Protein AF-A0A1G9WSU1-F1 (afdb_monomer_lite)

Secondary structure (DSSP, 8-state):
-HHHHHHHHHHHHHHHHHHHHHHHH-------TTTT-HHHH-SSTTSHHHHHHPPPP--TTHHHHHHHHHHHHHHHHHHTT-

Radius of gyration: 26.09 Å; chains: 1; bounding box: 57×60×48 Å

Foldseek 3Di:
DVVVVVVVVVVVVVVVVVVVVVVVPPDPDDDDPCPPPCVVQHVDCPDPSNVVPDDDPPDPCPVVVVVVVVVVVVVVVVVVPD

pLDDT: mean 80.62, std 10.59, range [47.81, 94.94]

Structure (mmCIF, N/CA/C/O backbone):
data_AF-A0A1G9WSU1-F1
#
_entry.id   AF-A0A1G9WSU1-F1
#
loop_
_atom_site.group_PDB
_atom_site.id
_atom_site.type_symbol
_atom_site.label_atom_id
_atom_site.label_alt_id
_atom_site.label_comp_id
_atom_site.label_asym_id
_atom_site.label_entity_id
_atom_site.label_seq_id
_atom_site.pdbx_PDB_ins_code
_atom_site.Cartn_x
_atom_site.Cartn_y
_atom_site.Cartn_z
_atom_site.occupancy
_atom_site.B_iso_or_equiv
_atom_site.auth_seq_id
_atom_site.auth_comp_id
_atom_site.auth_asym_id
_atom_site.auth_atom_id
_atom_site.pdbx_PDB_model_num
ATOM 1 N N . MET A 1 1 ? -40.540 -33.010 -3.358 1.00 62.28 1 MET A N 1
ATOM 2 C CA . MET A 1 1 ? -40.385 -31.544 -3.522 1.00 62.28 1 MET A CA 1
ATOM 3 C C . MET A 1 1 ? -39.316 -30.954 -2.605 1.00 62.28 1 MET A C 1
ATOM 5 O O . MET A 1 1 ? -38.348 -30.428 -3.128 1.00 62.28 1 MET A O 1
ATOM 9 N N . LYS A 1 2 ? -39.393 -31.130 -1.275 1.00 73.38 2 LYS A N 1
ATOM 10 C 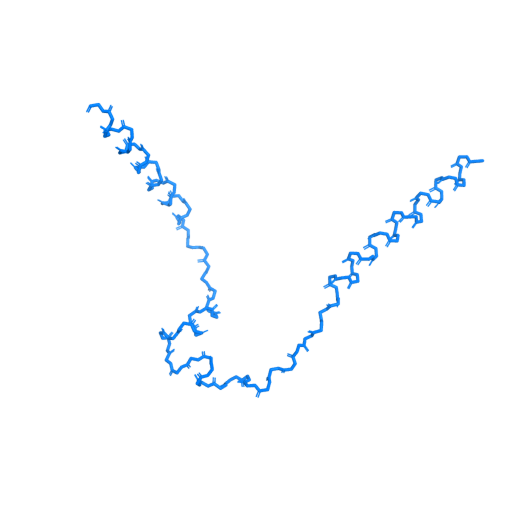CA . LYS A 1 2 ? -38.403 -30.574 -0.321 1.00 73.38 2 LYS A CA 1
ATOM 11 C C . LYS A 1 2 ? -36.939 -30.947 -0.622 1.00 73.38 2 LYS A C 1
ATOM 13 O O . LYS A 1 2 ? -36.075 -30.088 -0.585 1.00 73.38 2 LYS A O 1
ATOM 18 N N . ARG A 1 3 ? -36.664 -32.204 -1.001 1.00 78.12 3 ARG A N 1
ATOM 19 C CA . ARG A 1 3 ? -35.310 -32.662 -1.385 1.00 78.12 3 ARG A CA 1
ATOM 20 C C . ARG A 1 3 ? -34.777 -31.979 -2.651 1.00 78.12 3 ARG A C 1
ATOM 22 O O . ARG A 1 3 ? -33.602 -31.658 -2.716 1.00 78.12 3 ARG A O 1
ATOM 29 N N . VAL A 1 4 ? -35.653 -31.720 -3.623 1.00 85.25 4 VAL A N 1
ATOM 30 C CA . VAL A 1 4 ? -35.299 -31.038 -4.878 1.00 85.25 4 VAL A CA 1
ATOM 31 C C . VAL A 1 4 ? -35.052 -29.551 -4.625 1.00 85.25 4 VAL A C 1
ATOM 33 O O . VAL A 1 4 ? -34.080 -29.012 -5.135 1.00 85.25 4 VAL A O 1
ATOM 36 N N . GLN A 1 5 ? -35.864 -28.912 -3.775 1.00 84.19 5 GLN A N 1
ATOM 37 C CA . GLN A 1 5 ? -35.618 -27.538 -3.327 1.00 84.19 5 GLN A CA 1
ATOM 38 C C . GLN A 1 5 ? -34.286 -27.408 -2.588 1.00 84.19 5 GLN A C 1
ATOM 40 O O . GLN A 1 5 ? -33.519 -26.519 -2.919 1.00 84.19 5 GLN A O 1
ATOM 45 N N . ILE A 1 6 ? -33.973 -28.313 -1.654 1.00 88.69 6 ILE A N 1
ATOM 46 C CA . ILE A 1 6 ? -32.690 -28.291 -0.931 1.00 88.69 6 ILE A CA 1
ATOM 47 C C . ILE A 1 6 ? -31.511 -28.423 -1.903 1.00 88.69 6 ILE A C 1
ATOM 49 O O . ILE A 1 6 ? -30.558 -27.656 -1.805 1.00 88.69 6 ILE A O 1
ATOM 53 N N . LEU A 1 7 ? -31.589 -29.343 -2.870 1.00 90.12 7 LEU A N 1
ATOM 54 C CA . LEU A 1 7 ? -30.549 -29.498 -3.891 1.00 90.12 7 LEU A CA 1
ATOM 55 C C . LEU A 1 7 ? -30.376 -28.229 -4.735 1.00 90.12 7 LEU A C 1
ATOM 57 O O . LEU A 1 7 ? -29.246 -27.804 -4.964 1.00 90.12 7 LEU A O 1
ATOM 61 N N . PHE A 1 8 ? -31.477 -27.590 -5.138 1.00 90.06 8 PHE A N 1
ATOM 62 C CA . PHE A 1 8 ? -31.430 -26.328 -5.879 1.00 90.06 8 PHE A CA 1
ATOM 63 C C . PHE A 1 8 ? -30.808 -25.195 -5.056 1.00 90.06 8 PHE A C 1
ATOM 65 O O . PHE A 1 8 ? -29.966 -24.462 -5.569 1.00 90.06 8 PHE A O 1
ATOM 72 N N . SER A 1 9 ? -31.169 -25.073 -3.777 1.00 87.62 9 SER A N 1
ATOM 73 C CA . SER A 1 9 ? -30.618 -24.055 -2.877 1.00 87.62 9 SER A CA 1
ATOM 74 C C . SER A 1 9 ? -29.112 -24.220 -2.675 1.00 87.62 9 SER A C 1
ATOM 76 O O . SER A 1 9 ? -28.376 -23.237 -2.709 1.00 87.62 9 SER A O 1
ATOM 78 N N . VAL A 1 10 ? -28.645 -25.459 -2.490 1.00 90.38 10 VAL A N 1
ATOM 79 C CA . VAL A 1 10 ? -27.215 -25.764 -2.315 1.00 90.38 10 VAL A CA 1
ATOM 80 C C . VAL A 1 10 ? -26.435 -25.463 -3.595 1.00 90.38 10 VAL A C 1
ATOM 82 O O . VAL A 1 10 ? -25.365 -24.859 -3.528 1.00 90.38 10 VAL A O 1
ATOM 85 N N . LEU A 1 11 ? -26.987 -25.818 -4.759 1.00 89.62 11 LEU A N 1
ATOM 86 C CA . LEU A 1 11 ? -26.376 -25.517 -6.054 1.00 89.62 11 LEU A CA 1
ATOM 87 C C . LEU A 1 11 ? -26.246 -24.000 -6.275 1.00 89.62 11 LEU A C 1
ATOM 89 O O . LEU A 1 11 ? -25.184 -23.516 -6.671 1.00 89.62 11 LEU A O 1
ATOM 93 N N . LEU A 1 12 ? -27.306 -23.245 -5.967 1.00 87.31 12 LEU A N 1
ATOM 94 C CA . LEU A 1 12 ? -27.323 -21.791 -6.121 1.00 87.31 12 LEU A CA 1
ATOM 95 C C . LEU A 1 12 ? -26.274 -21.128 -5.213 1.00 87.31 12 LEU A C 1
ATOM 97 O O . LEU A 1 12 ? -25.475 -20.316 -5.678 1.00 87.31 12 LEU A O 1
ATOM 101 N N . LEU A 1 13 ? -26.224 -21.527 -3.938 1.00 83.62 13 LEU A N 1
ATOM 102 C CA . LEU A 1 13 ? -25.286 -20.974 -2.959 1.00 83.62 13 LEU A CA 1
ATOM 103 C C . LEU A 1 13 ? -23.824 -21.306 -3.307 1.00 83.62 13 LEU A C 1
ATOM 105 O O . LEU A 1 13 ? -22.947 -20.455 -3.164 1.00 83.62 13 LEU A O 1
ATOM 109 N N . GLY A 1 14 ? -23.566 -22.510 -3.828 1.00 82.12 14 GLY A N 1
ATOM 110 C CA . GLY A 1 14 ? -22.241 -22.906 -4.310 1.00 82.12 14 GLY A CA 1
ATOM 111 C C . GLY A 1 14 ? -21.747 -22.043 -5.476 1.00 82.12 14 GLY A C 1
ATOM 112 O O . GLY A 1 14 ? -20.582 -21.648 -5.498 1.00 82.12 14 GLY A O 1
ATOM 113 N N . SER A 1 15 ? -22.635 -21.684 -6.410 1.00 78.19 15 SER A N 1
ATOM 114 C CA . SER A 1 15 ? -22.271 -20.859 -7.574 1.00 78.19 15 SER A CA 1
ATOM 115 C C . SER A 1 15 ? -21.879 -19.417 -7.207 1.00 78.19 15 SER A C 1
ATOM 117 O O . SER A 1 15 ? -20.927 -18.877 -7.768 1.00 78.19 15 SER A O 1
ATOM 119 N N . LEU A 1 16 ? -22.537 -18.826 -6.202 1.00 77.88 16 LEU A N 1
ATOM 120 C CA . LEU A 1 16 ? -22.219 -17.494 -5.665 1.00 77.88 16 LEU A CA 1
ATOM 121 C C . LEU A 1 16 ? -20.848 -17.458 -4.968 1.00 77.88 16 LEU A C 1
ATOM 123 O O . LEU A 1 16 ? -20.097 -16.490 -5.093 1.00 77.88 16 LEU A O 1
ATOM 127 N N . MET A 1 17 ? -20.479 -18.531 -4.265 1.00 72.31 17 MET A N 1
ATOM 128 C CA . MET A 1 17 ? -19.161 -18.631 -3.625 1.00 72.31 17 MET A CA 1
ATOM 129 C C . MET A 1 17 ? -18.033 -18.784 -4.656 1.00 72.31 17 MET A C 1
ATOM 131 O O . MET A 1 17 ? -16.965 -18.187 -4.495 1.00 72.31 17 MET A O 1
ATOM 135 N N . ALA A 1 18 ? -18.286 -19.513 -5.748 1.00 72.19 18 ALA A N 1
ATOM 136 C CA . ALA A 1 18 ? -17.329 -19.669 -6.840 1.00 72.19 18 ALA A CA 1
ATOM 137 C C . ALA A 1 18 ? -17.043 -18.339 -7.567 1.00 72.19 18 ALA A C 1
ATOM 139 O O . ALA A 1 18 ? -15.893 -18.085 -7.932 1.00 72.19 18 ALA A O 1
ATOM 140 N N . SER A 1 19 ? -18.033 -17.444 -7.717 1.00 68.62 19 SER A N 1
ATOM 141 C CA . SER A 1 19 ? -17.795 -16.116 -8.310 1.00 68.62 19 SER A CA 1
ATOM 142 C C . SER A 1 19 ? -16.890 -15.231 -7.452 1.00 68.62 19 SER A C 1
ATOM 144 O O . SER A 1 19 ? -16.031 -14.534 -7.991 1.00 68.62 19 SER A O 1
ATOM 146 N N . CYS A 1 20 ? -17.011 -15.310 -6.124 1.00 67.56 20 CYS A N 1
ATOM 147 C CA . CYS A 1 20 ? -16.137 -14.574 -5.208 1.00 67.56 20 CYS A CA 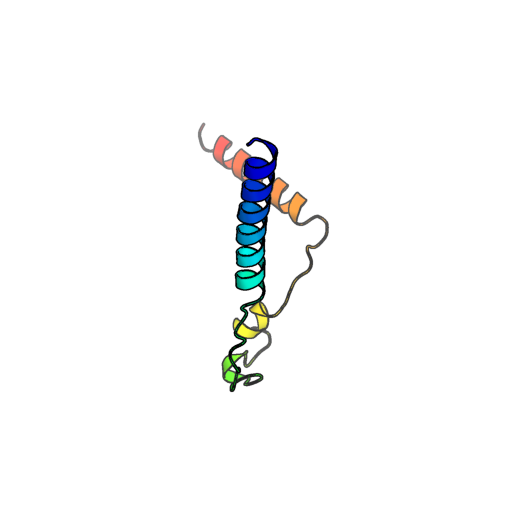1
ATOM 148 C C . CYS A 1 20 ? -14.685 -15.072 -5.293 1.00 67.56 20 CYS A C 1
ATOM 150 O O . CYS A 1 20 ? -13.751 -14.272 -5.257 1.00 67.56 20 CYS A O 1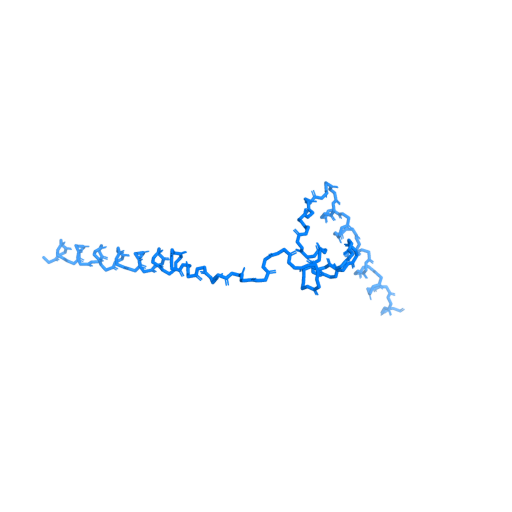
ATOM 152 N N . GLN A 1 21 ? -14.478 -16.385 -5.445 1.00 63.75 21 GLN A N 1
ATOM 153 C CA . GLN A 1 21 ? -13.144 -16.953 -5.670 1.00 63.75 21 GLN A CA 1
ATOM 154 C C . GLN A 1 21 ? -12.577 -16.581 -7.043 1.00 63.75 21 GLN A C 1
ATOM 156 O O . GLN A 1 21 ? -11.398 -16.249 -7.121 1.00 63.75 21 GLN A O 1
ATOM 161 N N . TYR A 1 22 ? -13.398 -16.561 -8.098 1.00 63.81 22 TYR A N 1
ATOM 162 C CA . TYR A 1 22 ? -12.967 -16.124 -9.429 1.00 63.81 22 TYR A CA 1
ATOM 163 C C . TYR A 1 22 ? -12.551 -14.650 -9.439 1.00 63.81 22 TYR A C 1
ATOM 165 O O . TYR A 1 22 ? -11.476 -14.328 -9.926 1.00 63.81 22 TYR A O 1
ATOM 173 N N . GLN A 1 23 ? -13.340 -13.753 -8.841 1.00 62.22 23 GLN A N 1
ATOM 174 C CA . GLN A 1 23 ? -12.974 -12.334 -8.743 1.00 62.22 23 GLN A CA 1
ATOM 175 C C . GLN A 1 23 ? -11.714 -12.118 -7.897 1.00 62.22 23 GLN A C 1
ATOM 177 O O . GLN A 1 23 ? -10.891 -11.273 -8.236 1.00 62.22 23 GLN A O 1
ATOM 182 N N . ARG A 1 24 ? -11.530 -12.911 -6.834 1.00 66.00 24 ARG A N 1
ATOM 183 C CA . ARG A 1 24 ? -10.321 -12.873 -5.999 1.00 66.00 24 ARG A CA 1
ATOM 184 C C . ARG A 1 24 ? -9.077 -13.400 -6.721 1.00 66.00 24 ARG A C 1
ATOM 186 O O . ARG A 1 24 ? -7.988 -12.906 -6.459 1.00 66.00 24 ARG A O 1
ATOM 193 N N . ALA A 1 25 ? -9.231 -14.407 -7.578 1.00 65.19 25 ALA A N 1
ATOM 194 C CA . ALA A 1 25 ? -8.136 -15.025 -8.327 1.00 65.19 25 ALA A CA 1
ATOM 195 C C . ALA A 1 25 ? -7.888 -14.370 -9.697 1.00 65.19 25 ALA A C 1
ATOM 197 O O . ALA A 1 25 ? -6.862 -14.626 -10.321 1.00 65.19 25 ALA A O 1
ATOM 198 N N . ASN A 1 26 ? -8.800 -13.515 -10.168 1.00 63.22 26 ASN A N 1
ATOM 199 C CA . ASN A 1 26 ? -8.635 -12.740 -11.390 1.00 63.22 26 ASN A CA 1
ATOM 200 C C . ASN A 1 26 ? -7.779 -11.494 -11.128 1.00 63.22 26 ASN A C 1
ATOM 202 O O . ASN A 1 26 ? -8.233 -10.354 -11.232 1.00 63.22 26 ASN A O 1
ATOM 206 N N . THR A 1 27 ? -6.526 -11.721 -10.760 1.00 68.25 27 THR A N 1
ATOM 207 C CA . THR A 1 27 ? -5.492 -10.691 -10.746 1.00 68.25 27 THR A CA 1
ATOM 208 C C . THR A 1 27 ? -4.748 -10.755 -12.070 1.00 68.25 27 THR A C 1
ATOM 210 O O . THR A 1 27 ? -3.871 -11.594 -12.261 1.00 68.25 27 THR A O 1
ATOM 213 N N . ILE A 1 28 ? -5.108 -9.875 -13.005 1.00 77.00 28 ILE A N 1
ATOM 214 C CA . ILE A 1 28 ? -4.269 -9.621 -14.178 1.00 77.00 28 ILE A CA 1
ATOM 215 C C . ILE A 1 28 ? -3.106 -8.758 -13.694 1.00 77.00 28 ILE A C 1
ATOM 217 O O . ILE A 1 28 ? -3.247 -7.546 -13.528 1.00 77.00 28 ILE A O 1
ATOM 221 N N . GLU A 1 29 ? -1.963 -9.387 -13.425 1.00 73.81 29 GLU A N 1
ATOM 222 C CA . GLU A 1 29 ? -0.739 -8.651 -13.125 1.00 73.81 29 GLU A CA 1
ATOM 223 C C . GLU A 1 29 ? -0.268 -7.926 -14.388 1.00 73.81 29 GLU A C 1
ATOM 225 O O . GLU A 1 29 ? 0.083 -8.540 -15.398 1.00 73.81 29 GLU A O 1
ATOM 230 N N . GLN A 1 30 ? -0.290 -6.595 -14.351 1.00 78.31 30 GLN A N 1
ATOM 231 C CA . GLN A 1 30 ? 0.256 -5.790 -15.434 1.00 78.31 30 GLN A CA 1
ATOM 232 C C . GLN A 1 30 ? 1.784 -5.855 -15.390 1.00 78.31 30 GLN A C 1
ATOM 234 O O . GLN A 1 30 ? 2.397 -5.623 -14.348 1.00 78.31 30 GLN A O 1
ATOM 239 N N . ALA A 1 31 ? 2.404 -6.148 -16.535 1.00 85.12 31 ALA A N 1
ATOM 240 C CA . ALA A 1 31 ? 3.854 -6.130 -16.656 1.00 85.12 31 ALA A CA 1
ATOM 241 C C . ALA A 1 31 ? 4.383 -4.710 -16.408 1.00 85.12 31 ALA A C 1
ATOM 243 O O . ALA A 1 31 ? 4.133 -3.786 -17.185 1.00 85.12 31 ALA A O 1
ATOM 244 N N . ASP A 1 32 ? 5.134 -4.539 -15.323 1.00 87.12 32 ASP A N 1
ATOM 245 C CA . ASP A 1 32 ? 5.823 -3.288 -15.036 1.00 87.12 32 ASP A CA 1
ATOM 246 C C . ASP A 1 32 ? 7.149 -3.221 -15.803 1.00 87.12 32 ASP A C 1
ATOM 248 O O . ASP A 1 32 ? 8.200 -3.669 -15.339 1.00 87.12 32 ASP A O 1
ATOM 252 N N . TYR A 1 33 ? 7.105 -2.617 -16.987 1.00 89.12 33 TYR A N 1
ATOM 253 C CA . TYR A 1 33 ? 8.288 -2.403 -17.824 1.00 89.12 33 TYR A CA 1
ATOM 254 C C . TYR A 1 33 ? 9.294 -1.407 -17.231 1.00 89.12 33 TYR A C 1
ATOM 256 O O . TYR A 1 33 ? 10.421 -1.307 -17.716 1.00 89.12 33 TYR A O 1
ATOM 264 N N . ARG A 1 34 ? 8.908 -0.640 -16.204 1.00 87.12 34 ARG A N 1
ATOM 265 C CA . ARG A 1 34 ? 9.768 0.363 -15.558 1.00 87.12 34 ARG A CA 1
ATOM 266 C C . ARG A 1 34 ? 10.298 -0.132 -14.214 1.00 87.12 34 ARG A C 1
ATOM 268 O O . ARG A 1 34 ? 10.944 0.646 -13.507 1.00 87.12 34 ARG A O 1
ATOM 275 N N . LYS A 1 35 ? 10.063 -1.402 -13.869 1.00 83.75 35 LYS A N 1
ATOM 276 C CA . LYS A 1 35 ? 10.477 -2.015 -12.606 1.00 83.75 35 LYS A CA 1
ATOM 277 C C . LYS A 1 35 ? 11.962 -1.767 -12.343 1.00 83.75 35 LYS A C 1
ATOM 279 O O . LYS A 1 35 ? 12.821 -2.118 -13.144 1.00 83.75 35 LYS A O 1
ATOM 284 N N . GLY A 1 36 ? 12.263 -1.141 -11.205 1.00 80.81 36 GLY A N 1
ATOM 285 C CA . GLY A 1 36 ? 13.635 -0.816 -10.796 1.00 80.81 36 GLY A CA 1
ATOM 286 C C . GLY A 1 36 ? 14.201 0.494 -11.360 1.00 80.81 36 GLY A C 1
ATOM 287 O O . GLY A 1 36 ? 15.319 0.869 -11.003 1.00 80.81 36 GLY A O 1
ATOM 288 N N . ASN A 1 37 ? 13.450 1.236 -12.182 1.00 88.06 37 ASN A N 1
ATOM 289 C CA . ASN A 1 37 ? 13.863 2.564 -12.626 1.00 88.06 37 ASN A CA 1
ATOM 290 C C . ASN A 1 37 ? 13.840 3.555 -11.450 1.00 88.06 37 ASN A C 1
ATOM 292 O O . ASN A 1 37 ? 12.773 3.929 -10.961 1.00 88.06 37 ASN A O 1
ATOM 296 N N . LYS A 1 38 ? 15.021 4.025 -11.036 1.00 84.94 38 LYS A N 1
ATOM 297 C CA . LYS A 1 38 ? 15.193 4.964 -9.916 1.00 84.94 38 LYS A CA 1
ATOM 298 C C . LYS A 1 38 ? 14.453 6.290 -10.114 1.00 84.94 38 LYS A C 1
ATOM 300 O O . LYS A 1 38 ? 13.975 6.867 -9.152 1.00 84.94 38 LYS A O 1
ATOM 305 N N . LEU A 1 39 ? 14.285 6.768 -11.345 1.00 84.81 39 LEU A N 1
ATOM 306 C CA . LEU A 1 39 ? 13.533 8.006 -11.595 1.00 84.81 39 LEU A CA 1
ATOM 307 C C . LEU A 1 39 ? 12.026 7.843 -11.337 1.00 84.81 39 LEU A C 1
ATOM 309 O O . LEU A 1 39 ? 11.344 8.828 -11.085 1.00 84.81 39 LEU A O 1
ATOM 313 N N . VAL A 1 40 ? 11.509 6.613 -11.400 1.00 84.31 40 VAL A N 1
ATOM 314 C CA . VAL A 1 40 ? 10.091 6.293 -11.161 1.00 84.31 40 VAL A CA 1
ATOM 315 C C . VAL A 1 40 ? 9.866 5.864 -9.716 1.00 84.31 40 VAL A C 1
ATOM 317 O O . VAL A 1 40 ? 8.920 6.302 -9.075 1.00 84.31 40 VAL A O 1
ATOM 320 N N . TYR A 1 41 ? 10.757 5.017 -9.205 1.00 84.19 41 TYR A N 1
ATOM 321 C CA . TYR A 1 41 ? 10.617 4.355 -7.909 1.00 84.19 41 TYR A CA 1
ATOM 322 C C . TYR A 1 41 ? 11.396 5.014 -6.776 1.00 84.19 41 TYR A C 1
ATOM 324 O O . TYR A 1 41 ? 11.371 4.518 -5.652 1.00 84.19 41 TYR A O 1
ATOM 332 N N . GLY A 1 42 ? 12.067 6.125 -7.062 1.00 85.19 42 GLY A N 1
ATOM 333 C CA . GLY A 1 42 ? 12.782 6.894 -6.064 1.00 85.19 42 GLY A CA 1
ATOM 334 C C . GLY A 1 42 ? 14.266 7.020 -6.349 1.00 85.19 42 GLY A C 1
ATOM 335 O O . GLY A 1 42 ? 15.005 6.035 -6.389 1.00 85.19 42 GLY A O 1
ATOM 336 N N . VAL A 1 43 ? 14.709 8.262 -6.536 1.00 87.50 43 VAL A N 1
ATOM 337 C CA . VAL A 1 43 ? 16.125 8.593 -6.747 1.00 87.50 43 VAL A CA 1
ATOM 338 C C . VAL A 1 43 ? 16.917 8.568 -5.443 1.00 87.50 43 VAL A C 1
ATOM 340 O O . VAL A 1 43 ? 18.128 8.363 -5.465 1.00 87.50 43 VAL A O 1
ATOM 343 N N . SER A 1 44 ? 16.227 8.750 -4.316 1.00 85.88 44 SER A N 1
ATOM 344 C CA . SER A 1 44 ? 16.782 8.782 -2.966 1.00 85.88 44 SER A CA 1
ATOM 345 C C . SER A 1 44 ? 15.907 7.979 -1.991 1.00 85.88 44 SER A C 1
ATOM 347 O O . SER A 1 44 ? 14.715 7.780 -2.262 1.00 85.88 44 SER A O 1
ATOM 349 N N . PRO A 1 45 ? 16.460 7.546 -0.841 1.00 81.62 45 PRO A N 1
ATOM 350 C CA . PRO A 1 45 ? 15.694 6.890 0.225 1.00 81.62 45 PRO A CA 1
ATOM 351 C C . PRO A 1 45 ? 14.501 7.719 0.718 1.00 81.62 45 PRO A C 1
ATOM 353 O O . PRO A 1 45 ? 13.475 7.160 1.094 1.00 81.62 45 PRO A O 1
ATOM 356 N N . ASP A 1 46 ? 14.616 9.047 0.643 1.00 84.38 46 ASP A N 1
ATOM 357 C CA . ASP A 1 46 ? 13.593 9.985 1.109 1.00 84.38 46 ASP A CA 1
ATOM 358 C C . ASP A 1 46 ? 12.518 10.297 0.062 1.00 84.38 46 ASP A C 1
ATOM 360 O O . ASP A 1 46 ? 11.599 11.074 0.310 1.00 84.38 46 ASP A O 1
ATOM 364 N N . SER A 1 47 ? 12.614 9.718 -1.132 1.00 87.81 47 SER A N 1
ATOM 365 C CA . SER A 1 47 ? 11.578 9.894 -2.143 1.00 87.81 47 SER A CA 1
ATOM 366 C C . SER A 1 47 ? 10.273 9.217 -1.717 1.00 87.81 47 SER A C 1
ATOM 368 O O . SER A 1 47 ? 10.273 8.106 -1.185 1.00 87.81 47 SER A O 1
ATOM 370 N N . ALA A 1 48 ? 9.141 9.859 -2.010 1.00 83.50 48 ALA A N 1
ATOM 371 C CA . ALA A 1 48 ? 7.822 9.336 -1.652 1.00 83.50 48 ALA A CA 1
ATOM 372 C C . ALA A 1 48 ? 7.602 7.900 -2.169 1.00 83.50 48 ALA A C 1
ATOM 374 O O . ALA A 1 48 ? 7.101 7.047 -1.444 1.00 83.50 48 ALA A O 1
ATOM 375 N N . ALA A 1 49 ? 8.050 7.605 -3.395 1.00 85.19 49 ALA A N 1
ATOM 376 C CA . ALA A 1 49 ? 7.958 6.269 -3.980 1.00 85.19 49 ALA A CA 1
ATOM 377 C C . ALA A 1 49 ? 8.772 5.210 -3.208 1.00 85.19 49 ALA A C 1
ATOM 379 O O . ALA A 1 49 ? 8.300 4.086 -3.038 1.00 85.19 49 ALA A O 1
ATOM 380 N N . ALA A 1 50 ? 9.957 5.563 -2.698 1.00 85.31 50 ALA A N 1
ATOM 381 C CA . ALA A 1 50 ? 10.769 4.658 -1.887 1.00 85.31 50 ALA A CA 1
ATOM 382 C C . ALA A 1 50 ? 10.176 4.462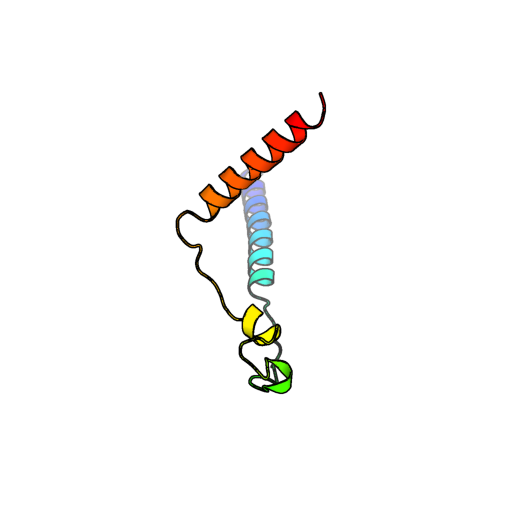 -0.483 1.00 85.31 50 ALA A C 1
ATOM 384 O O . ALA A 1 50 ? 10.153 3.340 0.022 1.00 85.31 50 ALA A O 1
ATOM 385 N N . GLN A 1 51 ? 9.645 5.526 0.128 1.00 86.31 51 GLN A N 1
ATOM 386 C CA . GLN A 1 51 ? 9.037 5.463 1.460 1.00 86.31 51 GLN A CA 1
ATOM 387 C C . GLN A 1 51 ? 7.753 4.629 1.482 1.00 86.31 51 GLN A C 1
ATOM 389 O O . GLN A 1 51 ? 7.565 3.838 2.401 1.00 86.31 51 GLN A O 1
ATOM 394 N N . LEU A 1 52 ? 6.902 4.752 0.457 1.00 84.50 52 LEU A N 1
ATOM 395 C CA . LEU A 1 52 ? 5.647 3.993 0.353 1.00 84.50 52 LEU A CA 1
ATOM 396 C C . LEU A 1 52 ? 5.863 2.482 0.206 1.00 84.50 52 LEU A C 1
ATOM 398 O O . LEU A 1 52 ? 4.975 1.698 0.529 1.00 84.50 52 LEU A O 1
ATOM 402 N N . LYS A 1 53 ? 7.040 2.060 -0.268 1.00 81.94 53 LYS A N 1
ATOM 403 C CA . LY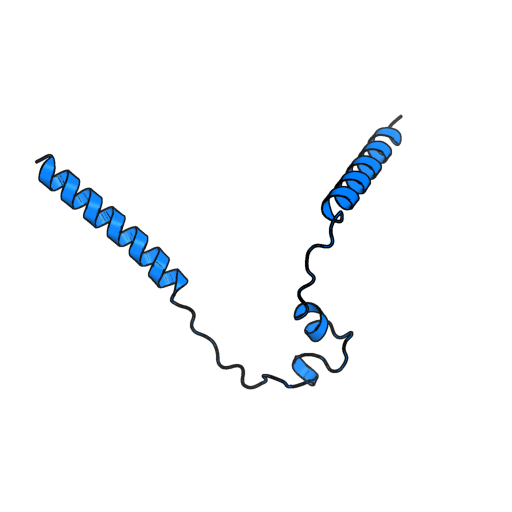S A 1 53 ? 7.408 0.643 -0.344 1.00 81.94 53 LYS A CA 1
ATOM 404 C C . LYS A 1 53 ? 7.745 0.055 1.031 1.00 81.94 53 LYS A C 1
ATOM 406 O O . LYS A 1 53 ? 7.650 -1.159 1.216 1.00 81.94 53 LYS A O 1
ATOM 411 N N . ASN A 1 54 ? 8.159 0.883 1.986 1.00 82.31 54 ASN A N 1
ATOM 412 C CA . ASN A 1 54 ? 8.577 0.410 3.298 1.00 82.31 54 ASN A CA 1
ATOM 413 C C . ASN A 1 54 ? 7.349 0.069 4.144 1.00 82.31 54 ASN A C 1
ATOM 415 O O . ASN A 1 54 ? 6.500 0.915 4.409 1.00 82.31 54 ASN A O 1
ATOM 419 N N . THR A 1 55 ? 7.271 -1.183 4.588 1.00 79.06 55 THR A N 1
ATOM 420 C CA . THR A 1 55 ? 6.274 -1.612 5.572 1.00 79.06 55 THR A CA 1
ATOM 421 C C . THR A 1 55 ? 6.882 -1.471 6.958 1.00 79.06 55 THR A C 1
ATOM 423 O O . THR A 1 55 ? 7.905 -2.089 7.253 1.00 79.06 55 THR A O 1
ATOM 426 N N . TRP A 1 56 ? 6.263 -0.654 7.802 1.00 76.88 56 TRP A N 1
ATOM 427 C CA . TRP A 1 56 ? 6.679 -0.485 9.188 1.00 76.88 56 TRP A CA 1
ATOM 428 C C . TRP A 1 56 ? 5.830 -1.407 10.059 1.00 76.88 56 TRP A C 1
ATOM 430 O O . TRP A 1 56 ? 4.608 -1.266 10.041 1.00 76.88 56 TRP A O 1
ATOM 440 N N . PRO A 1 57 ? 6.430 -2.369 10.781 1.00 80.50 57 PRO A N 1
ATOM 441 C CA . PRO A 1 57 ? 5.669 -3.157 11.734 1.00 80.50 57 PRO A CA 1
ATOM 442 C C . PRO A 1 57 ? 5.118 -2.232 12.819 1.00 80.50 57 PRO A C 1
ATOM 444 O O . PRO A 1 57 ? 5.791 -1.278 13.225 1.00 80.50 57 PRO A O 1
ATOM 447 N N . ASP A 1 58 ? 3.915 -2.534 13.305 1.00 79.81 58 ASP A N 1
ATOM 448 C CA . ASP A 1 58 ? 3.347 -1.819 14.440 1.00 79.81 58 ASP A CA 1
ATOM 449 C C . ASP A 1 58 ? 4.306 -1.931 15.623 1.00 79.81 58 ASP A C 1
ATOM 451 O O . ASP A 1 58 ? 4.559 -3.010 16.165 1.00 79.81 58 ASP A O 1
ATOM 455 N N . LYS A 1 59 ? 4.878 -0.794 16.019 1.00 82.44 59 LYS A N 1
ATOM 456 C CA . LYS A 1 59 ? 5.716 -0.738 17.209 1.00 82.44 59 LYS A CA 1
ATOM 457 C C . LYS A 1 59 ? 4.820 -0.931 18.427 1.00 82.44 59 LYS A C 1
ATOM 459 O O . LYS A 1 59 ? 3.803 -0.242 18.559 1.00 82.44 59 LYS A O 1
ATOM 464 N N . GLU A 1 60 ? 5.217 -1.829 19.326 1.00 84.38 60 GLU A N 1
ATOM 465 C CA . GLU A 1 60 ? 4.515 -2.063 20.588 1.00 84.38 60 GLU A CA 1
ATOM 466 C C . GLU A 1 60 ? 4.237 -0.730 21.308 1.00 84.38 60 GLU A C 1
ATOM 468 O O . GLU A 1 60 ? 5.091 0.160 21.372 1.00 84.38 60 GLU A O 1
ATOM 473 N N . GLY A 1 61 ? 3.005 -0.559 21.791 1.00 82.88 61 GLY A N 1
ATOM 474 C CA . GLY A 1 61 ? 2.572 0.656 22.484 1.00 82.88 61 GLY A CA 1
ATOM 475 C C . GLY A 1 61 ? 2.191 1.840 21.583 1.00 82.88 61 GLY A C 1
ATOM 476 O O . GLY A 1 61 ? 1.755 2.862 22.107 1.00 82.88 61 GLY A O 1
ATOM 477 N N . THR A 1 62 ? 2.287 1.741 20.248 1.00 86.69 62 THR A N 1
ATOM 478 C CA . THR A 1 62 ? 1.851 2.829 19.339 1.00 86.69 62 THR A CA 1
ATOM 479 C C . THR A 1 62 ? 0.347 3.078 19.437 1.00 86.69 62 THR A C 1
ATOM 481 O O . THR A 1 62 ? -0.076 4.225 19.555 1.00 86.69 62 THR A O 1
ATOM 484 N N . ALA A 1 63 ? -0.456 2.011 19.474 1.00 85.62 63 ALA A N 1
ATOM 485 C CA . ALA A 1 63 ? -1.906 2.112 19.635 1.00 85.62 63 ALA A CA 1
ATOM 486 C C . ALA A 1 63 ? -2.304 2.730 20.989 1.00 85.62 63 ALA A C 1
ATOM 488 O O . ALA A 1 63 ? -3.163 3.604 21.036 1.00 85.62 63 ALA A O 1
ATOM 489 N N . GLN A 1 64 ? -1.634 2.332 22.077 1.00 91.44 64 GLN A N 1
ATOM 490 C CA . GLN A 1 64 ? -1.869 2.890 23.415 1.00 91.44 64 GLN A CA 1
ATOM 491 C C . GLN A 1 64 ? -1.515 4.379 23.465 1.00 91.44 64 GLN A C 1
ATOM 493 O O . GLN A 1 64 ? -2.327 5.191 23.890 1.00 91.44 64 GLN A O 1
ATOM 498 N N . ARG A 1 65 ? -0.351 4.766 22.927 1.00 90.56 65 ARG A N 1
ATOM 499 C CA . ARG A 1 65 ? 0.047 6.179 22.838 1.00 90.56 65 ARG A CA 1
ATOM 500 C C . ARG A 1 65 ? -0.920 7.008 21.996 1.00 90.56 65 ARG A C 1
ATOM 502 O O . ARG A 1 65 ? -1.191 8.154 22.344 1.00 90.56 65 ARG A O 1
ATOM 509 N N . ALA A 1 66 ? -1.420 6.460 20.888 1.00 92.06 66 ALA A N 1
ATOM 510 C CA . ALA A 1 66 ? -2.414 7.139 20.062 1.00 92.06 66 ALA A CA 1
ATOM 511 C C . ALA A 1 66 ? -3.713 7.385 20.845 1.00 92.06 66 ALA A C 1
ATOM 513 O O . ALA A 1 66 ? -4.278 8.476 20.763 1.00 92.06 66 ALA A O 1
ATOM 514 N N . GLU A 1 67 ? -4.138 6.411 21.649 1.00 93.19 67 GLU A N 1
ATOM 515 C CA . GLU A 1 67 ? -5.307 6.538 22.517 1.00 93.19 67 GLU A CA 1
ATOM 516 C C . GLU A 1 67 ? -5.092 7.568 23.635 1.00 93.19 67 GLU A C 1
ATOM 518 O O . GLU A 1 67 ? -5.934 8.446 23.823 1.00 93.19 67 GLU A O 1
ATOM 523 N N . ASP A 1 68 ? -3.936 7.556 24.301 1.00 94.94 68 ASP A N 1
ATOM 524 C CA . ASP A 1 68 ? -3.587 8.550 25.326 1.00 94.94 68 ASP A CA 1
ATOM 525 C C . ASP A 1 68 ? -3.608 9.980 24.760 1.00 94.94 68 ASP A C 1
ATOM 527 O O . ASP A 1 68 ? -4.131 10.913 25.379 1.00 94.94 68 ASP A O 1
ATOM 531 N N . ILE A 1 69 ? -3.070 10.163 23.549 1.00 93.75 69 ILE A N 1
ATOM 532 C CA . ILE A 1 69 ? -3.096 11.450 22.842 1.00 93.75 69 ILE A CA 1
ATOM 533 C C . ILE A 1 69 ? -4.536 11.844 22.504 1.00 93.75 69 ILE A C 1
ATOM 535 O O . ILE A 1 69 ? -4.915 12.999 22.718 1.00 93.75 69 ILE A O 1
ATOM 539 N N . ARG A 1 70 ? -5.354 10.906 22.013 1.00 92.62 70 ARG A N 1
ATOM 540 C CA . ARG A 1 70 ? -6.766 11.150 21.688 1.00 92.62 70 ARG A CA 1
ATOM 541 C C . ARG A 1 70 ? -7.542 11.616 22.919 1.00 92.62 70 ARG A C 1
ATOM 543 O O . ARG A 1 70 ? -8.245 12.625 22.849 1.00 92.62 70 ARG A O 1
ATOM 550 N N . LEU A 1 71 ? -7.374 10.930 24.048 1.00 93.06 71 LEU A N 1
ATOM 551 C CA . LEU A 1 71 ? -8.002 11.286 25.322 1.00 93.06 71 LEU A CA 1
ATOM 552 C C . LEU A 1 71 ? -7.539 12.660 25.814 1.00 93.06 71 LEU A C 1
ATOM 554 O O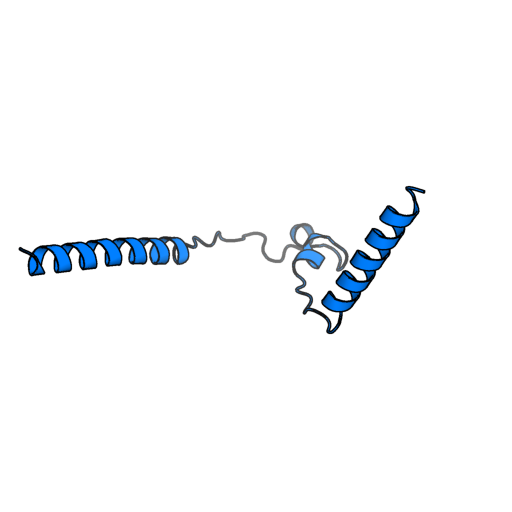 . LEU A 1 71 ? -8.363 13.474 26.236 1.00 93.06 71 LEU A O 1
ATOM 558 N N . LYS A 1 72 ? -6.242 12.966 25.688 1.00 93.31 72 LYS A N 1
ATOM 559 C CA . LYS A 1 72 ? -5.698 14.284 26.033 1.00 93.31 72 LYS A CA 1
ATOM 560 C C . LYS A 1 72 ? -6.309 15.396 25.178 1.00 93.31 72 LYS A C 1
ATOM 562 O O . LYS A 1 72 ? -6.741 16.404 25.731 1.00 93.31 72 LYS A O 1
ATOM 567 N N . ILE A 1 73 ? -6.400 15.220 23.859 1.00 93.38 73 ILE A N 1
ATOM 568 C CA . ILE A 1 73 ? -7.012 16.213 22.957 1.00 93.38 73 ILE A CA 1
ATOM 569 C C . ILE A 1 73 ? -8.485 16.436 23.315 1.00 93.38 73 ILE A C 1
ATOM 571 O O . ILE A 1 73 ? -8.915 17.582 23.429 1.00 93.38 73 ILE A O 1
ATOM 575 N N . LEU A 1 74 ? -9.240 15.362 23.559 1.00 90.50 74 LEU A N 1
ATOM 576 C CA . LEU A 1 74 ? -10.647 15.457 23.954 1.00 90.50 74 LEU A CA 1
ATOM 577 C C . LEU A 1 74 ? -10.828 16.179 25.294 1.00 90.50 74 LEU A C 1
ATOM 579 O O . LEU A 1 74 ? -11.713 17.024 25.417 1.00 90.50 74 LEU A O 1
ATOM 583 N N . SER A 1 75 ? -9.965 15.907 26.279 1.00 87.69 75 SER A N 1
ATOM 584 C CA . SER A 1 75 ? -10.002 16.618 27.564 1.00 87.69 75 SER A CA 1
ATOM 585 C C . SER A 1 75 ? -9.730 18.119 27.418 1.00 87.69 75 SER A C 1
ATOM 587 O O . SER A 1 75 ? -10.335 18.921 28.122 1.00 87.69 75 SER A O 1
ATOM 589 N N . LEU A 1 76 ? -8.870 18.511 26.472 1.00 84.12 76 LEU A N 1
ATOM 590 C CA . LEU A 1 76 ? -8.571 19.915 26.190 1.00 84.12 76 LEU A CA 1
ATOM 591 C C . LEU A 1 76 ? -9.731 20.600 25.461 1.00 84.12 76 LEU A C 1
ATOM 593 O O . LEU A 1 76 ? -10.082 21.720 25.814 1.00 84.12 76 LEU A O 1
ATOM 597 N N . GLN A 1 77 ? -10.368 19.926 24.499 1.00 76.75 77 GLN A N 1
ATOM 598 C CA . GLN A 1 77 ? -11.549 20.453 23.801 1.00 76.75 77 GLN A CA 1
ATOM 599 C C . GLN A 1 77 ? -12.745 20.653 24.743 1.00 76.75 77 GLN A C 1
ATOM 601 O O . GLN A 1 77 ? -13.478 21.630 24.607 1.00 76.75 77 GLN A O 1
ATOM 606 N N . GLY A 1 78 ? -12.923 19.764 25.725 1.00 63.78 78 GLY A N 1
ATOM 607 C CA . GLY A 1 78 ? -13.920 19.942 26.784 1.00 63.78 78 GLY A CA 1
ATOM 608 C C . GLY A 1 78 ? -13.578 21.063 27.774 1.00 63.78 78 GLY A C 1
ATOM 609 O O . GLY A 1 78 ? -14.481 21.631 28.379 1.00 63.78 78 GLY A O 1
ATOM 610 N N . ALA A 1 79 ? -12.296 21.414 27.924 1.00 57.44 79 ALA A N 1
ATOM 611 C CA . ALA A 1 79 ? -11.833 22.467 28.830 1.00 57.44 79 ALA A CA 1
ATOM 612 C C . ALA A 1 79 ? -11.909 23.883 28.228 1.00 57.44 79 ALA A C 1
ATOM 614 O O . ALA A 1 79 ? -11.959 24.852 28.977 1.00 57.44 79 ALA A O 1
ATOM 615 N N . THR A 1 80 ? -11.942 24.026 26.899 1.00 54.09 80 THR A N 1
ATOM 616 C CA . THR A 1 80 ? -12.018 25.332 26.210 1.00 54.09 80 THR A CA 1
ATOM 617 C C . THR A 1 80 ? -13.441 25.890 26.065 1.00 54.09 80 THR A C 1
ATOM 619 O O . THR A 1 80 ? -13.622 26.919 25.422 1.00 54.09 80 THR A O 1
ATOM 622 N N . HIS A 1 81 ? -14.449 25.214 26.626 1.00 49.91 81 HIS A N 1
ATOM 623 C CA . HIS A 1 81 ? -15.866 25.597 26.552 1.00 49.91 81 HIS A CA 1
ATOM 624 C C . HIS A 1 81 ? -16.466 26.091 27.885 1.00 49.91 81 HIS A C 1
ATOM 626 O O . HIS A 1 81 ? -17.689 26.176 27.987 1.00 49.91 81 HIS A O 1
ATOM 632 N N . ASN A 1 82 ? -15.632 26.448 28.872 1.00 47.81 82 ASN A N 1
ATOM 633 C CA . ASN A 1 82 ? -16.046 27.128 30.108 1.00 47.81 82 ASN A CA 1
ATOM 634 C C . ASN A 1 82 ? -15.380 28.498 30.233 1.00 47.81 82 ASN A C 1
ATOM 636 O O . ASN A 1 82 ? -14.145 28.557 30.035 1.00 47.81 82 ASN A O 1
#

Organism: NCBI:txid563176

Sequence (82 aa):
MKRVQILFSVLLLGSLMASCQYQRANTIEQADYRKGNKLVYGVSPDSAAAQLKNTWPDKEGTAQRAEDIRLKILSLQGATHN